Protein AF-A0A6I7PX29-F1 (afdb_monomer_lite)

pLDDT: mean 81.3, std 17.49, range [32.75, 97.38]

Radius of gyration: 30.61 Å; chains: 1; bounding box: 52×27×116 Å

Secondary structure (DSSP, 8-state):
----PPPP-------HHHHHHHHHHHHHHHHHHHHHHHHHHHHHHHHHHHHHHHHHHHHHHHHHHHH-HHHHTT-EEETTS----TTHHHHHHHHHHHSPPPSSS-SEEEE-SS-SSS-TTEEEEEEEEE-TTT-----S---S---TT-S-EEEEEEEEEPPPP-

Sequence (166 aa):
MHAVQTPPRNLQAGFTLVEVLVTIIVLAIGVLGLAGLQLASMRSNHSAFLRTQATLAANDLIDRMRINPADYAGKTLNTKAKSGVAGFDHWAASVAAMLPAPNAGELGKVDCSGNNGCPVGHCEVIISWDDSRGEIYQERGAPMAVTARDAVALQFQVCTRLPTRL

Foldseek 3Di:
DDDDDDDDDDPPPPPVVVVVVVVVVVVVVVVVVVVVVVVLVVLVVVVVVQVVVQVVLQVVVLVVCQVPVVLQALDKDFLVDDSPRPCPVVSSVVLPVRAAAAPDDGQKMKGNNQPDPDHGQKIKIKGWGDSVVNDPDPPDDDDDPPPVPPSDTPMDIDIGHHDDDD

Structure (mmCIF, N/CA/C/O backbone):
data_AF-A0A6I7PX29-F1
#
_entry.id   AF-A0A6I7PX29-F1
#
loop_
_atom_site.group_PDB
_atom_site.id
_atom_site.type_symbol
_atom_site.label_atom_id
_atom_site.label_alt_id
_atom_site.label_comp_id
_atom_site.label_asym_id
_atom_site.label_entity_id
_atom_site.label_seq_id
_atom_site.pdbx_PDB_ins_code
_atom_site.Cartn_x
_atom_site.Cartn_y
_atom_site.Cartn_z
_atom_site.occupancy
_atom_site.B_iso_or_equiv
_atom_site.auth_seq_id
_atom_site.auth_comp_id
_atom_site.auth_asym_id
_atom_site.auth_atom_id
_atom_site.pdbx_PDB_model_num
ATOM 1 N N . MET A 1 1 ? -16.302 10.151 93.806 1.00 48.72 1 MET A N 1
ATOM 2 C CA . MET A 1 1 ? -17.203 10.625 92.734 1.00 48.72 1 MET A CA 1
ATOM 3 C C . MET A 1 1 ? -16.513 10.316 91.409 1.00 48.72 1 MET A C 1
ATOM 5 O O . MET A 1 1 ? -15.578 11.020 91.061 1.00 48.72 1 MET A O 1
ATOM 9 N N . HIS A 1 2 ? -16.852 9.198 90.758 1.00 53.78 2 HIS A N 1
ATOM 10 C CA . HIS A 1 2 ? -16.214 8.754 89.509 1.00 53.78 2 HIS A CA 1
ATOM 11 C C . HIS A 1 2 ? -17.108 9.135 88.326 1.00 53.78 2 HIS A C 1
ATOM 13 O O . HIS A 1 2 ? -18.243 8.672 88.243 1.00 53.78 2 HIS A O 1
ATOM 19 N N . ALA A 1 3 ? -16.610 9.992 87.436 1.00 63.69 3 ALA A N 1
ATOM 20 C CA . ALA A 1 3 ? -17.287 10.315 86.188 1.00 63.69 3 ALA A CA 1
ATOM 21 C C . ALA A 1 3 ? -17.137 9.138 85.211 1.00 63.69 3 ALA A C 1
ATOM 23 O O . ALA A 1 3 ? -16.027 8.703 84.913 1.00 63.69 3 ALA A O 1
ATOM 24 N N . VAL A 1 4 ? -18.263 8.614 84.730 1.00 69.44 4 VAL A N 1
ATOM 25 C CA . VAL A 1 4 ? -18.315 7.609 83.664 1.00 69.44 4 VAL A CA 1
ATOM 26 C C . VAL A 1 4 ? -18.168 8.343 82.327 1.00 69.44 4 VAL A C 1
ATOM 28 O O . VAL A 1 4 ? -19.099 9.016 81.892 1.00 69.44 4 VAL A O 1
ATOM 31 N N . GLN A 1 5 ? -17.006 8.246 81.674 1.00 76.12 5 GLN A N 1
ATOM 32 C CA . GLN A 1 5 ? -16.853 8.665 80.275 1.00 76.12 5 GLN A CA 1
ATOM 33 C C . GLN A 1 5 ? -17.428 7.576 79.356 1.00 76.12 5 GLN A C 1
ATOM 35 O O . GLN A 1 5 ? -16.963 6.438 79.364 1.00 76.12 5 GLN A O 1
ATOM 40 N N . THR A 1 6 ? -18.437 7.920 78.555 1.00 69.06 6 THR A N 1
ATOM 41 C CA . THR A 1 6 ? -18.978 7.046 77.504 1.00 69.06 6 THR A CA 1
ATOM 42 C C . THR A 1 6 ? -18.195 7.250 76.198 1.00 69.06 6 THR A C 1
ATOM 44 O O . THR A 1 6 ? -17.932 8.395 75.825 1.00 69.06 6 THR A O 1
ATOM 47 N N . PRO A 1 7 ? -17.785 6.177 75.495 1.00 71.12 7 PRO A N 1
ATOM 48 C CA . PRO A 1 7 ? -17.028 6.300 74.252 1.00 71.12 7 PRO A CA 1
ATOM 49 C C . PRO A 1 7 ? -17.914 6.854 73.119 1.00 71.12 7 PRO A C 1
ATOM 51 O O . PRO A 1 7 ? -19.108 6.538 73.069 1.00 71.12 7 PRO A O 1
ATOM 54 N N . PRO A 1 8 ? -17.362 7.650 72.183 1.00 69.38 8 PRO A N 1
ATOM 55 C CA . PRO A 1 8 ? -18.115 8.123 71.027 1.00 69.38 8 PRO A CA 1
ATOM 56 C C . PRO A 1 8 ? -18.575 6.930 70.177 1.00 69.38 8 PRO A C 1
ATOM 58 O O . PRO A 1 8 ? -17.780 6.073 69.788 1.00 69.38 8 PRO A O 1
ATOM 61 N N . ARG A 1 9 ? -19.882 6.856 69.897 1.00 65.12 9 ARG A N 1
ATOM 62 C CA . ARG A 1 9 ? -20.457 5.844 69.000 1.00 65.12 9 ARG A CA 1
ATOM 63 C C . ARG A 1 9 ? -20.007 6.163 67.576 1.00 65.12 9 ARG A C 1
ATOM 65 O O . ARG A 1 9 ? -20.429 7.169 67.014 1.00 65.12 9 ARG A O 1
ATOM 72 N N . ASN A 1 10 ? -19.175 5.299 66.997 1.00 65.62 10 ASN A N 1
ATOM 73 C CA . ASN A 1 10 ? -18.908 5.310 65.562 1.00 65.62 10 ASN A CA 1
ATOM 74 C C . ASN A 1 10 ? -20.237 5.112 64.819 1.00 65.62 10 ASN A C 1
ATOM 76 O O . ASN A 1 10 ? -20.833 4.035 64.870 1.00 65.62 10 ASN A O 1
ATOM 80 N N . LEU A 1 11 ? -20.712 6.166 64.158 1.00 60.47 11 LEU A N 1
ATOM 81 C CA . LEU A 1 11 ? -21.844 6.110 63.243 1.00 60.47 11 LEU A CA 1
ATOM 82 C C . LEU A 1 11 ? -21.371 5.384 61.982 1.00 60.47 11 LEU A C 1
ATOM 84 O O . LEU A 1 11 ? -20.827 5.994 61.067 1.00 60.47 11 LEU A O 1
ATOM 88 N N . GLN A 1 12 ? -21.537 4.063 61.951 1.00 64.38 12 GLN A N 1
ATOM 89 C CA . GLN A 1 12 ? -21.426 3.301 60.712 1.00 64.38 12 GLN A CA 1
ATOM 90 C C . GLN A 1 12 ? -22.576 3.737 59.800 1.00 64.38 12 GLN A C 1
ATOM 92 O O . GLN A 1 12 ? -23.698 3.244 59.909 1.00 64.38 12 GLN A O 1
ATOM 97 N N . ALA A 1 13 ? -22.309 4.711 58.930 1.00 62.12 13 ALA A N 1
ATOM 98 C CA . ALA A 1 13 ? -23.199 5.069 57.840 1.00 62.12 13 ALA A CA 1
ATOM 99 C C . ALA A 1 13 ? -23.153 3.930 56.813 1.00 62.12 13 ALA A C 1
ATOM 101 O O . ALA A 1 13 ? -22.296 3.882 55.934 1.00 62.12 13 ALA A O 1
ATOM 102 N N . GLY A 1 14 ? -24.038 2.951 56.994 1.00 65.38 14 GLY A N 1
ATOM 103 C CA . GLY A 1 14 ? -24.225 1.848 56.064 1.00 65.38 14 GLY A CA 1
ATOM 104 C C . GLY A 1 14 ? -24.737 2.361 54.723 1.00 65.38 14 GLY A C 1
ATOM 105 O O . GLY A 1 14 ? -25.938 2.532 54.547 1.00 65.38 14 GLY A O 1
ATOM 106 N N . PHE A 1 15 ? -23.821 2.585 53.783 1.00 64.31 15 PHE A N 1
ATOM 107 C CA . PHE A 1 15 ? -24.123 2.784 52.362 1.00 64.31 15 PHE A CA 1
ATOM 108 C C . PHE A 1 15 ? -23.213 1.948 51.443 1.00 64.31 15 PHE A C 1
ATOM 110 O O . PHE A 1 15 ? -23.110 2.209 50.248 1.00 64.31 15 PHE A O 1
ATOM 117 N N . THR A 1 16 ? -22.593 0.890 51.980 1.00 75.38 16 THR A N 1
ATOM 118 C CA . THR A 1 16 ? -21.578 0.082 51.282 1.00 75.38 16 THR A CA 1
ATOM 119 C C . THR A 1 16 ? -22.120 -0.660 50.057 1.00 75.38 16 THR A C 1
ATOM 121 O O . THR A 1 16 ? -21.418 -0.793 49.061 1.00 75.38 16 THR A O 1
ATOM 124 N N . LEU A 1 17 ? -23.375 -1.125 50.075 1.00 83.94 17 LEU A N 1
ATOM 125 C CA . LEU A 1 17 ? -23.940 -1.882 48.950 1.00 83.94 17 LEU A CA 1
ATOM 126 C C . LEU A 1 17 ? -24.266 -0.983 47.750 1.00 83.94 17 LEU A C 1
ATOM 128 O O . LEU A 1 17 ? -23.996 -1.354 46.610 1.00 83.94 17 LEU A O 1
ATOM 132 N N . VAL A 1 18 ? -24.804 0.216 47.999 1.00 87.81 18 VAL A N 1
ATOM 133 C CA . VAL A 1 18 ? -25.085 1.191 46.933 1.00 87.81 18 VAL A CA 1
ATOM 134 C C . VAL A 1 18 ? -23.783 1.775 46.386 1.00 87.81 18 VAL A C 1
ATOM 136 O O . VAL A 1 18 ? -23.655 1.946 45.179 1.00 87.81 18 VAL A O 1
ATOM 139 N N . GLU A 1 19 ? -22.788 2.009 47.240 1.00 88.75 19 GLU A N 1
ATOM 140 C CA . GLU A 1 19 ? -21.455 2.453 46.825 1.00 88.75 19 GLU A CA 1
ATOM 141 C C . GLU A 1 19 ? -20.768 1.427 45.906 1.00 88.75 19 GLU A C 1
ATOM 143 O O . GLU A 1 19 ? -20.271 1.777 44.834 1.00 88.75 19 GLU A O 1
ATOM 148 N N . VAL A 1 20 ? -20.832 0.135 46.242 1.00 91.88 20 VAL A N 1
ATOM 149 C CA . VAL A 1 20 ? -20.299 -0.932 45.380 1.00 91.88 20 VAL A CA 1
ATOM 150 C C . VAL A 1 20 ? -21.096 -1.059 44.074 1.00 91.88 20 VAL A C 1
ATOM 152 O O . VAL A 1 20 ? -20.511 -1.229 43.008 1.00 91.88 20 VAL A O 1
ATOM 155 N N . LEU A 1 21 ? -22.422 -0.903 44.105 1.00 93.31 21 LEU A N 1
ATOM 156 C CA . LEU A 1 21 ? -23.235 -0.922 42.884 1.00 93.31 21 LEU A CA 1
ATOM 157 C C . LEU A 1 21 ? -22.848 0.219 41.930 1.00 93.31 21 LEU A C 1
ATOM 159 O O . LEU A 1 21 ? -22.666 -0.002 40.733 1.00 93.31 21 LEU A O 1
ATOM 163 N N . VAL A 1 22 ? -22.678 1.432 42.464 1.00 93.88 22 VAL A N 1
ATOM 164 C CA . VAL A 1 22 ? -22.278 2.605 41.677 1.00 93.88 22 VAL A CA 1
ATOM 165 C C . VAL A 1 22 ? -20.861 2.438 41.126 1.00 93.88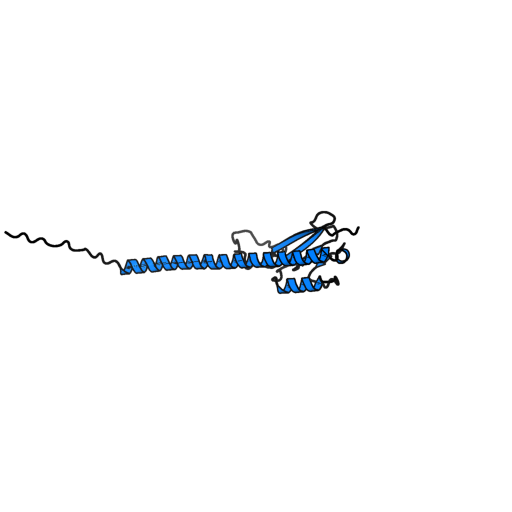 22 VAL A C 1
ATOM 167 O O . VAL A 1 22 ? -20.637 2.737 39.954 1.00 93.88 22 VAL A O 1
ATOM 170 N N . THR A 1 23 ? -19.915 1.903 41.906 1.00 95.44 23 THR A N 1
ATOM 171 C CA . THR A 1 23 ? -18.545 1.657 41.411 1.00 95.44 23 THR A CA 1
ATOM 172 C C . THR A 1 23 ? -18.513 0.646 40.269 1.00 95.44 23 THR A C 1
ATOM 174 O O . THR A 1 23 ? -17.832 0.892 39.276 1.00 95.44 23 THR A O 1
ATOM 177 N N . ILE A 1 24 ? -19.287 -0.442 40.342 1.00 95.56 24 ILE A N 1
ATOM 178 C CA . ILE A 1 24 ? -19.378 -1.428 39.255 1.00 95.56 24 ILE A CA 1
ATOM 179 C C . ILE A 1 24 ? -19.979 -0.799 37.991 1.00 95.56 24 ILE A C 1
ATOM 181 O O . ILE A 1 24 ? -19.482 -1.060 36.898 1.00 95.56 24 ILE A O 1
ATOM 185 N N . ILE A 1 25 ? -21.000 0.057 38.112 1.00 97.06 25 ILE A N 1
ATOM 186 C CA . ILE A 1 25 ? -21.603 0.752 36.959 1.00 97.06 25 ILE A CA 1
ATOM 187 C C . ILE A 1 25 ? -20.591 1.690 36.293 1.00 97.06 25 ILE A C 1
ATOM 189 O O . ILE A 1 25 ? -20.408 1.639 35.076 1.00 97.06 25 ILE A O 1
ATOM 193 N N . VAL A 1 26 ? -19.909 2.529 37.078 1.00 96.62 26 VAL A N 1
ATOM 194 C CA . VAL A 1 26 ? -18.893 3.458 36.556 1.00 96.62 26 VAL A CA 1
ATOM 195 C C . VAL A 1 26 ? -17.741 2.686 35.908 1.00 96.62 26 VAL A C 1
ATOM 197 O O . VAL A 1 26 ? -17.311 3.032 34.806 1.00 96.62 26 VAL A O 1
ATOM 200 N N . LEU A 1 27 ? -17.286 1.601 36.541 1.00 96.69 27 LEU A N 1
ATOM 201 C CA . LEU A 1 27 ? -16.255 0.720 35.997 1.00 96.69 27 LEU A CA 1
ATOM 202 C C . LEU A 1 27 ? -16.698 0.070 34.681 1.00 96.69 27 LEU A C 1
ATOM 204 O O . LEU A 1 27 ? -15.927 0.052 33.723 1.00 96.69 27 LEU A O 1
ATOM 208 N N . ALA A 1 28 ? -17.936 -0.423 34.606 1.00 96.88 28 ALA A N 1
ATOM 209 C CA . ALA A 1 28 ? -18.479 -1.037 33.399 1.00 96.88 28 ALA A CA 1
ATOM 210 C C . ALA A 1 28 ? -18.495 -0.051 32.221 1.00 96.88 28 ALA A C 1
ATOM 212 O O . ALA A 1 28 ? -18.049 -0.397 31.127 1.00 96.88 28 ALA A O 1
ATOM 213 N N . ILE A 1 29 ? -18.925 1.196 32.447 1.00 97.38 29 ILE A N 1
ATOM 214 C CA . ILE A 1 29 ? -18.895 2.255 31.424 1.00 97.38 29 ILE A CA 1
ATOM 215 C C . ILE A 1 29 ? -17.449 2.555 30.998 1.00 97.38 29 ILE A C 1
ATOM 217 O O . ILE A 1 29 ? -17.171 2.664 29.803 1.00 97.38 29 ILE A O 1
ATOM 221 N N . GLY A 1 30 ? -16.516 2.632 31.953 1.00 97.00 30 GLY A N 1
ATOM 222 C CA . GLY A 1 30 ? -15.095 2.857 31.673 1.00 97.00 30 GLY A CA 1
ATOM 223 C C . GLY A 1 30 ? -14.472 1.769 30.790 1.00 97.00 30 GLY A C 1
ATOM 224 O O . GLY A 1 30 ? -13.790 2.079 29.811 1.00 97.00 30 GLY A O 1
ATOM 225 N N . VAL A 1 31 ? -14.748 0.494 31.078 1.00 97.19 31 VAL A N 1
ATOM 226 C CA . VAL A 1 31 ? -14.235 -0.644 30.293 1.00 97.19 31 VAL A CA 1
ATOM 227 C C . VAL A 1 31 ? -14.855 -0.692 28.894 1.00 97.19 31 VAL A C 1
ATOM 229 O O . VAL A 1 31 ? -14.141 -0.964 27.928 1.00 97.19 31 VAL A O 1
ATOM 232 N N . LEU A 1 32 ? -16.145 -0.371 28.748 1.00 94.88 32 LEU A N 1
ATOM 233 C CA . LEU A 1 32 ? -16.789 -0.259 27.432 1.00 94.88 32 LEU A CA 1
ATOM 234 C C . LEU A 1 32 ? -16.147 0.846 26.578 1.00 94.88 32 LEU A C 1
ATOM 236 O O . LEU A 1 32 ? -15.904 0.641 25.387 1.00 94.88 32 LEU A O 1
ATOM 240 N N . GLY A 1 33 ? -15.810 1.985 27.191 1.00 95.25 33 GLY A N 1
ATOM 241 C CA . GLY A 1 33 ? -15.064 3.056 26.529 1.00 95.25 33 GLY A CA 1
ATOM 242 C C . GLY A 1 33 ? -13.680 2.602 26.053 1.00 95.25 33 GLY A C 1
ATOM 243 O O . GLY A 1 33 ? -13.314 2.827 24.897 1.00 95.25 33 GLY A O 1
ATOM 244 N N . LEU A 1 34 ? -12.931 1.899 26.908 1.00 95.75 34 LEU A N 1
ATOM 245 C CA . LEU A 1 34 ? -11.611 1.359 26.565 1.00 95.75 34 LEU A CA 1
ATOM 246 C C . LEU A 1 34 ? -11.680 0.321 25.434 1.00 95.75 34 LEU A C 1
ATOM 248 O O . LEU A 1 34 ? -10.856 0.357 24.521 1.00 95.75 34 LEU A O 1
ATOM 252 N N . ALA A 1 35 ? -12.679 -0.564 25.454 1.00 93.50 35 ALA A N 1
ATOM 253 C CA . ALA A 1 35 ? -12.889 -1.553 24.399 1.00 93.50 35 ALA A CA 1
ATOM 254 C C . ALA A 1 35 ? -13.127 -0.887 23.032 1.00 93.50 35 ALA A C 1
ATOM 256 O O . ALA A 1 35 ? -12.557 -1.313 22.025 1.00 93.50 35 ALA A O 1
ATOM 257 N N . GLY A 1 36 ? -13.902 0.203 22.995 1.00 91.50 36 GLY A N 1
ATOM 258 C CA . GLY A 1 36 ? -14.102 1.003 21.784 1.00 91.50 36 GLY A CA 1
ATOM 259 C C . GLY A 1 36 ? -12.799 1.603 21.246 1.00 91.50 36 GLY A C 1
ATOM 260 O O . GLY A 1 36 ? -12.513 1.496 20.051 1.00 91.50 36 GLY A O 1
ATOM 261 N N . LEU A 1 37 ? -11.967 2.166 22.128 1.00 91.69 37 LEU A N 1
ATOM 262 C CA . LEU A 1 37 ? -10.652 2.702 21.756 1.00 91.69 37 LEU A CA 1
ATOM 263 C C . LEU A 1 37 ? -9.708 1.611 21.241 1.00 91.69 37 LEU A C 1
ATOM 265 O O . LEU A 1 37 ? -8.983 1.829 20.268 1.00 91.69 37 LEU A O 1
ATOM 269 N N . GLN A 1 38 ? -9.728 0.426 21.850 1.00 93.44 38 GLN A N 1
ATOM 270 C CA . GLN A 1 38 ? -8.897 -0.694 21.420 1.00 93.44 38 GLN A CA 1
ATOM 271 C C . GLN A 1 38 ? -9.277 -1.181 20.017 1.00 93.44 38 GLN A C 1
ATOM 273 O O . GLN A 1 38 ? -8.395 -1.387 19.181 1.00 93.44 38 GLN A O 1
ATOM 278 N N . LEU A 1 39 ? -10.575 -1.284 19.717 1.00 88.88 39 LEU A N 1
ATOM 279 C CA . LEU A 1 39 ? -11.060 -1.619 18.375 1.00 88.88 39 LEU A CA 1
ATOM 280 C C . LEU A 1 39 ? -10.671 -0.556 17.340 1.00 88.88 39 LEU A C 1
ATOM 282 O O . LEU A 1 39 ? -10.205 -0.902 16.254 1.00 88.88 39 LEU A O 1
ATOM 286 N N . ALA A 1 40 ? -10.815 0.730 17.670 1.00 86.69 40 ALA A N 1
ATOM 287 C CA . ALA A 1 40 ? -10.394 1.823 16.792 1.00 86.69 40 ALA A CA 1
ATOM 288 C C . ALA A 1 40 ? -8.881 1.777 16.511 1.00 86.69 40 ALA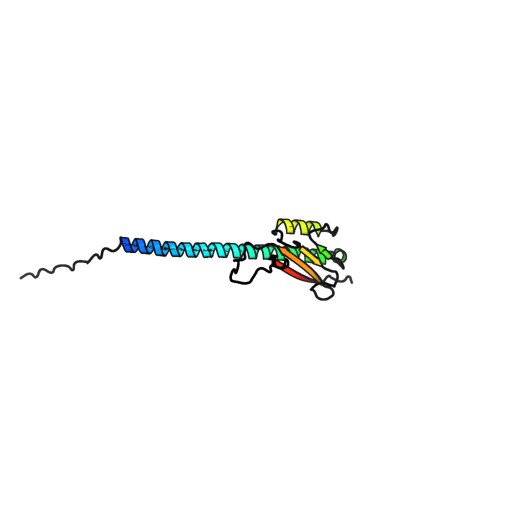 A C 1
ATOM 290 O O . ALA A 1 40 ? -8.450 1.922 15.366 1.00 86.69 40 ALA A O 1
ATOM 291 N N . SER A 1 41 ? -8.080 1.490 17.540 1.00 89.12 41 SER A N 1
ATOM 292 C CA . SER A 1 41 ? -6.623 1.364 17.433 1.00 89.12 41 SER A CA 1
ATOM 293 C C . SER A 1 41 ? -6.219 0.190 16.537 1.00 89.12 41 SER A C 1
ATOM 295 O O . SER A 1 41 ? -5.352 0.335 15.679 1.00 89.12 41 SER A O 1
ATOM 297 N N . MET A 1 42 ? -6.881 -0.964 16.677 1.00 90.06 42 MET A N 1
ATOM 298 C CA . MET A 1 42 ? -6.657 -2.124 15.806 1.00 90.06 42 MET A CA 1
ATOM 299 C C . MET A 1 42 ? -6.969 -1.825 14.336 1.00 90.06 42 MET A C 1
ATOM 301 O O . MET A 1 42 ? -6.188 -2.203 13.464 1.00 90.06 42 MET A O 1
ATOM 305 N N . ARG A 1 43 ? -8.070 -1.117 14.050 1.00 85.88 43 ARG A N 1
ATOM 306 C CA . ARG A 1 43 ? -8.432 -0.716 12.678 1.00 85.88 43 ARG A CA 1
ATOM 307 C C . ARG A 1 43 ? -7.394 0.224 12.068 1.00 85.88 43 ARG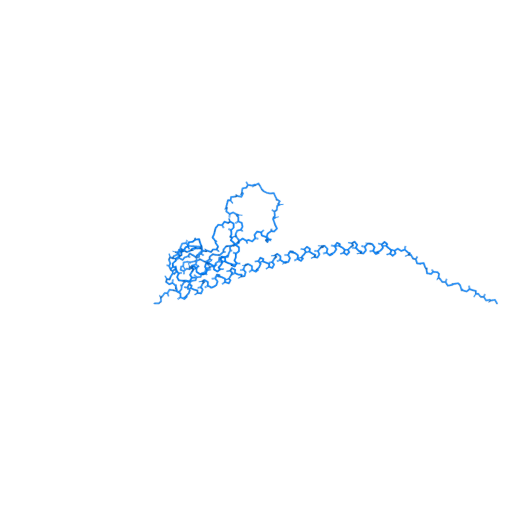 A C 1
ATOM 309 O O . ARG A 1 43 ? -6.940 -0.021 10.954 1.00 85.88 43 ARG A O 1
ATOM 316 N N . SER A 1 44 ? -6.968 1.238 12.822 1.00 85.31 44 SER A N 1
ATOM 317 C CA . SER A 1 44 ? -5.918 2.172 12.393 1.00 85.31 44 SER A CA 1
ATOM 318 C C . SER A 1 44 ? -4.597 1.452 12.091 1.00 85.31 44 SER A C 1
ATOM 320 O O . SER A 1 44 ? -3.996 1.653 11.036 1.00 85.31 44 SER A O 1
ATOM 322 N N . ASN A 1 45 ? -4.191 0.522 12.963 1.00 90.12 45 ASN A N 1
ATOM 323 C CA . ASN A 1 45 ? -2.994 -0.292 12.749 1.00 90.12 45 ASN A CA 1
ATOM 324 C C . ASN A 1 45 ? -3.089 -1.155 11.483 1.00 90.12 45 ASN A C 1
ATOM 326 O O . ASN A 1 45 ? -2.103 -1.292 10.762 1.00 90.12 45 ASN A O 1
ATOM 330 N N . HIS A 1 46 ? -4.260 -1.724 11.189 1.00 89.75 46 HIS A N 1
ATOM 331 C CA . HIS A 1 46 ? -4.459 -2.515 9.977 1.00 89.75 46 HIS A CA 1
ATOM 332 C C . HIS A 1 46 ? -4.339 -1.666 8.702 1.00 89.75 46 HIS A C 1
ATOM 334 O O . HIS A 1 46 ? -3.623 -2.052 7.779 1.00 89.75 46 HIS A O 1
ATOM 340 N N . SER A 1 47 ? -4.957 -0.482 8.676 1.00 86.88 47 SER A N 1
ATOM 341 C CA . SER A 1 47 ? -4.827 0.471 7.563 1.00 86.88 47 SER A CA 1
ATOM 342 C C . SER A 1 47 ? -3.364 0.877 7.325 1.00 86.88 47 SER A C 1
ATOM 344 O O . SER A 1 47 ? -2.845 0.796 6.205 1.00 86.88 47 SER A O 1
ATOM 346 N N . ALA A 1 48 ? -2.641 1.219 8.398 1.00 89.12 48 ALA A N 1
ATOM 347 C CA . ALA A 1 48 ? -1.219 1.552 8.332 1.00 89.12 48 ALA A CA 1
ATOM 348 C C . ALA A 1 48 ? -0.363 0.380 7.815 1.00 89.12 48 ALA A C 1
ATOM 350 O O . ALA A 1 48 ? 0.576 0.583 7.036 1.00 89.12 48 ALA A O 1
ATOM 351 N N . PHE A 1 49 ? -0.706 -0.851 8.200 1.00 92.38 49 PHE A N 1
ATOM 352 C CA . PHE A 1 49 ? -0.053 -2.060 7.709 1.00 92.38 49 PHE A CA 1
ATOM 353 C C . PHE A 1 49 ? -0.248 -2.242 6.196 1.00 92.38 49 PHE A C 1
ATOM 355 O O . PHE A 1 49 ? 0.733 -2.456 5.485 1.00 92.38 49 PHE A O 1
ATOM 362 N N . LEU A 1 50 ? -1.469 -2.077 5.674 1.00 91.44 50 LEU A N 1
ATOM 363 C CA . LEU A 1 50 ? -1.737 -2.157 4.229 1.00 91.44 50 LEU A CA 1
ATOM 364 C C . LEU A 1 50 ? -0.962 -1.091 3.441 1.00 91.44 50 LEU A C 1
ATOM 366 O O . LEU A 1 50 ? -0.306 -1.413 2.450 1.00 91.44 50 LEU A O 1
ATOM 370 N N . ARG A 1 51 ? -0.938 0.156 3.926 1.00 90.12 51 ARG A N 1
ATOM 371 C CA . ARG A 1 51 ? -0.139 1.238 3.322 1.00 90.12 51 ARG A CA 1
ATOM 372 C C . ARG A 1 51 ? 1.359 0.919 3.315 1.00 90.12 51 ARG A C 1
ATOM 374 O O . ARG A 1 51 ? 2.059 1.238 2.351 1.00 90.12 51 ARG A O 1
ATOM 381 N N . THR A 1 52 ? 1.857 0.279 4.371 1.00 93.31 52 THR A N 1
ATOM 382 C CA . THR A 1 52 ? 3.255 -0.168 4.449 1.00 93.31 52 THR A CA 1
ATOM 383 C C . THR A 1 52 ? 3.539 -1.248 3.408 1.00 93.31 52 THR A C 1
ATOM 385 O O . THR A 1 52 ? 4.506 -1.121 2.658 1.00 93.31 52 THR A O 1
ATOM 388 N N . GLN A 1 53 ? 2.676 -2.263 3.288 1.00 95.06 53 GLN A N 1
ATOM 389 C CA . GLN A 1 53 ? 2.813 -3.304 2.262 1.00 95.06 53 GLN A CA 1
ATOM 390 C C . GLN A 1 53 ? 2.799 -2.721 0.842 1.00 95.06 53 GLN A C 1
ATOM 392 O O . GLN A 1 53 ? 3.651 -3.076 0.030 1.00 95.06 53 GLN A O 1
ATOM 397 N N . ALA A 1 54 ? 1.895 -1.779 0.556 1.00 93.19 54 ALA A N 1
ATOM 398 C CA . ALA A 1 54 ? 1.851 -1.086 -0.731 1.00 93.19 54 ALA A CA 1
ATOM 399 C C . ALA A 1 54 ? 3.148 -0.309 -1.010 1.00 93.19 54 ALA A C 1
ATOM 401 O O . ALA A 1 54 ? 3.706 -0.400 -2.099 1.00 93.19 54 ALA A O 1
ATOM 402 N N . THR A 1 55 ? 3.686 0.396 -0.012 1.00 92.75 55 THR A N 1
ATOM 403 C CA . THR A 1 55 ? 4.954 1.134 -0.151 1.00 92.75 55 THR A CA 1
ATOM 404 C C . THR A 1 55 ? 6.125 0.193 -0.447 1.00 92.75 55 THR A C 1
ATOM 406 O O . THR A 1 55 ? 6.932 0.463 -1.336 1.00 92.75 55 THR A O 1
ATOM 409 N N . LEU A 1 56 ? 6.213 -0.936 0.263 1.00 94.69 56 LEU A N 1
ATOM 410 C CA . LEU A 1 56 ? 7.243 -1.951 0.025 1.00 94.69 56 LEU A CA 1
ATOM 411 C C . LEU A 1 56 ? 7.124 -2.558 -1.378 1.00 94.69 56 LEU A C 1
ATOM 413 O O . LEU A 1 56 ? 8.129 -2.680 -2.075 1.00 94.69 56 LEU A O 1
ATOM 417 N N . ALA A 1 57 ? 5.904 -2.870 -1.819 1.00 95.25 57 ALA A N 1
ATOM 418 C CA . ALA A 1 57 ? 5.653 -3.369 -3.166 1.00 95.25 57 ALA A CA 1
ATOM 419 C C . ALA A 1 57 ? 6.028 -2.351 -4.253 1.00 95.25 57 ALA A C 1
ATOM 421 O O . ALA A 1 57 ? 6.574 -2.738 -5.286 1.00 95.25 57 ALA A O 1
ATOM 422 N N . ALA A 1 58 ? 5.766 -1.060 -4.035 1.00 93.75 58 ALA A N 1
ATOM 423 C CA . ALA A 1 58 ? 6.171 -0.014 -4.967 1.00 93.75 58 ALA A CA 1
ATOM 424 C C . ALA A 1 58 ? 7.697 0.097 -5.061 1.00 93.75 58 ALA A C 1
ATOM 426 O O . ALA A 1 58 ? 8.229 0.206 -6.163 1.00 93.75 58 ALA A O 1
ATOM 427 N N . ASN A 1 59 ? 8.403 0.023 -3.930 1.00 94.00 59 ASN A N 1
ATOM 428 C CA . ASN A 1 59 ? 9.865 0.059 -3.909 1.00 94.00 59 ASN A CA 1
ATOM 429 C C . ASN A 1 59 ? 10.482 -1.149 -4.632 1.00 94.00 59 ASN A C 1
ATOM 431 O O . ASN A 1 59 ? 11.354 -0.949 -5.472 1.00 94.00 59 ASN A O 1
ATOM 435 N N . ASP A 1 60 ? 9.976 -2.370 -4.405 1.00 94.88 60 ASP A N 1
ATOM 436 C CA . ASP A 1 60 ? 10.428 -3.567 -5.141 1.00 94.88 60 ASP A CA 1
ATOM 437 C C . ASP A 1 60 ? 10.262 -3.392 -6.660 1.00 94.88 60 ASP A C 1
ATOM 439 O O . ASP A 1 60 ? 11.168 -3.700 -7.437 1.00 94.88 60 ASP A O 1
ATOM 443 N N . LEU A 1 61 ? 9.136 -2.824 -7.103 1.00 94.75 61 LEU A N 1
ATOM 444 C CA . LEU A 1 61 ? 8.923 -2.540 -8.519 1.00 94.75 61 LEU A CA 1
ATOM 445 C C . LEU A 1 61 ? 9.880 -1.470 -9.051 1.00 94.75 61 LEU A C 1
ATOM 447 O O . LEU A 1 61 ? 10.425 -1.622 -10.144 1.00 94.75 61 LEU A O 1
ATOM 451 N N . ILE A 1 62 ? 10.103 -0.396 -8.293 1.00 93.56 62 ILE A N 1
ATOM 452 C CA . ILE A 1 62 ? 11.050 0.660 -8.664 1.00 93.56 62 ILE A CA 1
ATOM 453 C C . ILE A 1 62 ? 12.456 0.091 -8.835 1.00 93.56 62 ILE A C 1
ATOM 455 O O . ILE A 1 62 ? 13.130 0.422 -9.814 1.00 93.56 62 ILE A O 1
ATOM 459 N N . ASP A 1 63 ? 12.887 -0.784 -7.935 1.00 93.56 63 ASP A N 1
ATOM 460 C CA . ASP A 1 63 ? 14.199 -1.415 -8.014 1.00 93.56 63 ASP A CA 1
ATOM 461 C C . ASP A 1 63 ? 14.312 -2.303 -9.259 1.00 93.56 63 ASP A C 1
ATOM 463 O O . ASP A 1 63 ? 15.296 -2.214 -9.997 1.00 93.56 63 ASP A O 1
ATOM 467 N N . ARG A 1 64 ? 13.264 -3.063 -9.600 1.00 92.69 64 ARG A N 1
ATOM 468 C CA . ARG A 1 64 ? 13.207 -3.830 -10.860 1.00 92.69 64 ARG A CA 1
ATOM 469 C C . ARG A 1 64 ? 13.302 -2.936 -12.095 1.00 92.69 64 ARG A C 1
ATOM 471 O O . ARG A 1 64 ? 14.022 -3.277 -13.034 1.00 92.69 64 ARG A O 1
ATOM 478 N N . MET A 1 65 ? 12.618 -1.790 -12.092 1.00 92.19 65 MET A N 1
ATOM 479 C CA . MET A 1 65 ? 12.698 -0.810 -13.181 1.00 92.19 65 MET A CA 1
ATOM 480 C C . MET A 1 65 ? 14.097 -0.208 -13.315 1.00 92.19 65 MET A C 1
ATOM 482 O O . MET A 1 65 ? 14.540 0.072 -14.424 1.00 92.19 65 MET A O 1
ATOM 486 N N . ARG A 1 66 ? 14.817 -0.021 -12.205 1.00 90.81 66 ARG A N 1
ATOM 487 C CA . ARG A 1 66 ? 16.198 0.485 -12.219 1.00 90.81 66 ARG A CA 1
ATOM 488 C C . ARG A 1 66 ? 17.195 -0.542 -12.738 1.00 90.81 66 ARG A C 1
ATOM 490 O O . ARG A 1 66 ? 18.143 -0.154 -13.412 1.00 90.81 66 ARG A O 1
ATOM 497 N N . ILE A 1 67 ? 16.980 -1.824 -12.444 1.00 92.44 67 ILE A N 1
ATOM 498 C CA . ILE A 1 67 ? 17.830 -2.917 -12.933 1.00 92.44 67 ILE A CA 1
ATOM 499 C C . ILE A 1 67 ? 17.625 -3.122 -14.440 1.00 92.44 67 ILE A C 1
ATOM 501 O O . ILE A 1 67 ? 18.602 -3.250 -15.174 1.00 92.44 67 ILE A O 1
ATOM 505 N N . ASN A 1 68 ? 16.374 -3.102 -14.914 1.00 91.38 68 ASN A N 1
ATOM 506 C CA . ASN A 1 68 ? 16.028 -3.345 -16.319 1.00 91.38 68 ASN A CA 1
ATOM 507 C C . ASN A 1 68 ? 15.223 -2.182 -16.931 1.00 91.38 68 ASN A C 1
ATOM 509 O O . ASN A 1 68 ? 14.076 -2.369 -17.335 1.00 91.38 68 ASN A O 1
ATOM 513 N N . PRO A 1 69 ? 15.797 -0.973 -17.060 1.00 91.50 69 PRO A N 1
ATOM 514 C CA . PRO A 1 69 ? 15.054 0.215 -17.495 1.00 91.50 69 PRO A CA 1
ATOM 515 C C . PRO A 1 69 ? 14.475 0.088 -18.909 1.00 91.50 69 PRO A C 1
ATOM 517 O O . PRO A 1 69 ? 13.416 0.642 -19.204 1.00 91.50 69 PRO A O 1
ATOM 520 N N . ALA A 1 70 ? 15.138 -0.681 -19.778 1.00 91.38 70 ALA A N 1
ATOM 521 C CA . ALA A 1 70 ? 14.687 -0.931 -21.146 1.00 91.38 70 ALA A CA 1
ATOM 522 C C . ALA A 1 70 ? 13.361 -1.710 -21.212 1.00 91.38 70 ALA A C 1
ATOM 524 O O . ALA A 1 70 ? 12.608 -1.547 -22.169 1.00 91.38 70 ALA A O 1
ATOM 525 N N . ASP A 1 71 ? 13.048 -2.511 -20.191 1.00 91.94 71 ASP A N 1
ATOM 526 C CA . ASP A 1 71 ? 11.821 -3.304 -20.172 1.00 91.94 71 ASP A CA 1
ATOM 527 C C . ASP A 1 71 ? 10.577 -2.460 -19.884 1.00 91.94 71 ASP A C 1
ATOM 529 O O . ASP A 1 71 ? 9.473 -2.881 -20.234 1.00 91.94 71 ASP A O 1
ATOM 533 N N . TYR A 1 72 ? 10.756 -1.274 -19.296 1.00 92.19 72 TYR A N 1
ATOM 534 C CA . TYR A 1 72 ? 9.680 -0.379 -18.865 1.00 92.19 72 TYR A CA 1
ATOM 535 C C . TYR A 1 72 ? 9.607 0.914 -19.682 1.00 92.19 72 TYR A C 1
ATOM 537 O O . TYR A 1 72 ? 8.539 1.515 -19.763 1.00 92.19 72 TYR A O 1
ATOM 545 N N . ALA A 1 73 ? 10.706 1.345 -20.309 1.00 91.00 73 ALA A N 1
ATOM 546 C CA . ALA A 1 73 ? 10.766 2.588 -21.076 1.00 91.00 73 ALA A CA 1
ATOM 547 C C . ALA A 1 73 ? 9.639 2.690 -22.123 1.00 91.00 73 ALA A C 1
ATOM 549 O O . ALA A 1 73 ? 9.483 1.815 -22.975 1.00 91.00 73 ALA A O 1
ATOM 550 N N . GLY A 1 74 ? 8.850 3.769 -22.053 1.00 90.00 74 GLY A N 1
ATOM 551 C CA . GLY A 1 74 ? 7.753 4.042 -22.985 1.00 90.00 74 GLY A CA 1
ATOM 552 C C . GLY A 1 74 ? 6.513 3.155 -22.823 1.00 90.00 74 GLY A C 1
ATOM 553 O O . GLY A 1 74 ? 5.579 3.295 -23.609 1.00 90.00 74 GLY A O 1
ATOM 554 N N . LYS A 1 75 ? 6.476 2.244 -21.841 1.00 92.12 75 LYS A N 1
ATOM 555 C CA . LYS A 1 75 ? 5.357 1.312 -21.648 1.00 92.12 75 LYS A CA 1
ATOM 556 C C . LYS A 1 75 ? 4.391 1.777 -20.567 1.00 92.12 75 LYS A C 1
ATOM 558 O O . LYS A 1 75 ? 4.778 2.426 -19.598 1.00 92.12 75 LYS A O 1
ATOM 563 N N . THR A 1 76 ? 3.146 1.336 -20.702 1.00 94.00 76 THR A N 1
ATOM 564 C CA . THR A 1 76 ? 2.137 1.395 -19.645 1.00 94.00 76 THR A CA 1
ATOM 565 C C . THR A 1 76 ? 1.718 -0.034 -19.322 1.00 94.00 76 THR A C 1
ATOM 567 O O . THR A 1 76 ? 1.256 -0.760 -20.201 1.00 94.00 76 THR A O 1
ATOM 570 N N . LEU A 1 77 ? 1.929 -0.456 -18.079 1.00 94.62 77 LEU A N 1
ATOM 571 C CA . LEU A 1 77 ? 1.651 -1.803 -17.589 1.00 94.62 77 LEU A CA 1
ATOM 572 C C . LEU A 1 77 ? 0.614 -1.733 -16.476 1.00 94.62 77 LEU A C 1
ATOM 574 O O . LEU A 1 77 ? 0.569 -0.765 -15.719 1.00 94.62 77 LEU A O 1
ATOM 578 N N . ASN A 1 78 ? -0.184 -2.781 -16.331 1.00 93.62 78 ASN A N 1
ATOM 579 C CA . ASN A 1 78 ? -1.113 -2.905 -15.222 1.00 93.62 78 ASN A CA 1
ATOM 580 C C . ASN A 1 78 ? -1.249 -4.353 -14.768 1.00 93.62 78 ASN A C 1
ATOM 582 O O . ASN A 1 78 ? -0.876 -5.291 -15.463 1.00 93.62 78 ASN A O 1
ATOM 586 N N . THR A 1 79 ? -1.809 -4.513 -13.580 1.00 93.44 79 THR A N 1
ATOM 587 C CA . THR A 1 79 ? -2.015 -5.812 -12.927 1.00 93.44 79 THR A CA 1
ATOM 588 C C . THR A 1 79 ? -3.191 -6.625 -13.489 1.00 93.44 79 THR A C 1
ATOM 590 O O . THR A 1 79 ? -3.321 -7.795 -13.134 1.00 93.44 79 THR A O 1
ATOM 593 N N . LYS A 1 80 ? -4.047 -6.062 -14.359 1.00 89.94 80 LYS A N 1
ATOM 594 C CA . LYS A 1 80 ? -5.181 -6.788 -14.969 1.00 89.94 80 LYS A CA 1
ATOM 595 C C . LYS A 1 80 ? -4.765 -7.661 -16.151 1.00 89.94 80 LYS A C 1
ATOM 597 O O . LYS A 1 80 ? -5.465 -8.626 -16.455 1.00 89.94 80 LYS A O 1
ATOM 602 N N . ALA A 1 81 ? -3.660 -7.339 -16.816 1.00 88.50 81 ALA A N 1
ATOM 603 C CA . ALA A 1 81 ? -3.182 -8.057 -17.990 1.00 88.50 81 ALA A CA 1
ATOM 604 C C . ALA A 1 81 ? -1.768 -8.610 -17.786 1.00 88.50 81 ALA A C 1
ATOM 606 O O . ALA A 1 81 ? -0.950 -8.042 -17.068 1.00 88.50 81 ALA A O 1
ATOM 607 N N . LYS A 1 82 ? -1.464 -9.723 -18.464 1.00 89.56 82 LYS A N 1
ATOM 608 C CA . LYS A 1 82 ? -0.084 -10.206 -18.578 1.00 89.56 82 LYS A CA 1
ATOM 609 C C . LYS A 1 82 ? 0.719 -9.217 -19.415 1.00 89.56 82 LYS A C 1
ATOM 611 O O . LYS A 1 82 ? 0.316 -8.872 -20.523 1.00 89.56 82 LYS A O 1
ATOM 616 N N . SER A 1 83 ? 1.843 -8.771 -18.874 1.00 91.00 83 SER A N 1
ATOM 617 C CA . SER A 1 83 ? 2.692 -7.740 -19.474 1.00 91.00 83 SER A CA 1
ATOM 618 C C . SER A 1 83 ? 3.787 -8.308 -20.376 1.00 91.00 83 SER A C 1
ATOM 620 O O . SER A 1 83 ? 4.293 -7.601 -21.246 1.00 91.00 83 SER A O 1
ATOM 622 N N . GLY A 1 84 ? 4.206 -9.559 -20.139 1.00 86.69 84 GLY A N 1
ATOM 623 C CA . GLY A 1 84 ? 5.396 -10.141 -20.771 1.00 86.69 84 GLY A CA 1
ATOM 624 C C . GLY A 1 84 ? 6.714 -9.475 -20.348 1.00 86.69 84 GLY A C 1
ATOM 625 O O . GLY A 1 84 ? 7.768 -9.820 -20.876 1.00 86.69 84 GLY A O 1
ATOM 626 N N . VAL A 1 85 ? 6.675 -8.530 -19.402 1.00 90.44 85 VAL A N 1
ATOM 627 C CA . VAL A 1 85 ? 7.858 -7.877 -18.840 1.00 90.44 85 VAL A CA 1
ATOM 628 C C . VAL A 1 85 ? 8.439 -8.752 -17.736 1.00 90.44 85 VAL A C 1
ATOM 630 O O . VAL A 1 85 ? 7.727 -9.197 -16.830 1.00 90.44 85 VAL A O 1
ATOM 633 N N . ALA A 1 86 ? 9.749 -8.994 -17.805 1.00 87.81 86 ALA A N 1
ATOM 634 C CA . ALA A 1 86 ? 10.449 -9.845 -16.858 1.00 87.81 86 ALA A CA 1
ATOM 635 C C . ALA A 1 86 ? 10.226 -9.363 -15.413 1.00 87.81 86 ALA A C 1
ATOM 637 O O . ALA A 1 86 ? 10.542 -8.234 -15.040 1.00 87.81 86 ALA A O 1
ATOM 638 N N . GLY A 1 87 ? 9.649 -10.238 -14.587 1.00 88.19 87 GLY A N 1
ATOM 639 C CA . GLY A 1 87 ? 9.403 -9.980 -13.169 1.00 88.19 87 GLY A CA 1
ATOM 640 C C . GLY A 1 87 ? 8.171 -9.127 -12.843 1.00 88.19 87 GLY A C 1
ATOM 641 O O . GLY A 1 87 ? 7.723 -9.196 -11.701 1.00 88.19 87 GLY A O 1
ATOM 642 N N . PHE A 1 88 ? 7.574 -8.404 -13.799 1.00 94.56 88 PHE A N 1
ATOM 643 C CA . PHE A 1 88 ? 6.369 -7.605 -13.535 1.00 94.56 88 PHE A CA 1
ATOM 644 C C . PHE A 1 88 ? 5.160 -8.490 -13.225 1.00 94.56 88 PHE A C 1
ATOM 646 O O . PHE A 1 88 ? 4.476 -8.269 -12.234 1.00 94.56 88 PHE A O 1
ATOM 653 N N . ASP A 1 89 ? 4.928 -9.542 -14.015 1.00 93.81 89 ASP A N 1
ATOM 654 C CA . ASP A 1 89 ? 3.773 -10.427 -13.806 1.00 93.81 89 ASP A CA 1
ATOM 655 C C . ASP A 1 89 ? 3.856 -11.197 -12.476 1.00 93.81 89 ASP A C 1
ATOM 657 O O . ASP A 1 89 ? 2.831 -11.518 -11.875 1.00 93.81 89 ASP A O 1
ATOM 661 N N . HIS A 1 90 ? 5.074 -11.487 -12.007 1.00 94.00 90 HIS A N 1
ATOM 662 C CA . HIS A 1 90 ? 5.296 -12.093 -10.694 1.00 94.00 90 HIS A CA 1
ATOM 663 C C . HIS A 1 90 ? 5.061 -11.075 -9.575 1.00 94.00 90 HIS A C 1
ATOM 665 O O . HIS A 1 90 ? 4.364 -11.376 -8.612 1.00 94.00 90 HIS A O 1
ATOM 671 N N . TRP A 1 91 ? 5.593 -9.857 -9.715 1.00 95.12 91 TRP A N 1
ATOM 672 C CA . TRP A 1 91 ? 5.314 -8.757 -8.793 1.00 95.12 91 TRP A CA 1
ATOM 673 C C . TRP A 1 91 ? 3.806 -8.487 -8.674 1.00 95.12 91 TRP A C 1
ATOM 675 O O . TRP A 1 91 ? 3.281 -8.437 -7.565 1.00 95.12 91 TRP A O 1
ATOM 685 N N . ALA A 1 92 ? 3.091 -8.419 -9.799 1.00 95.12 92 ALA A N 1
ATOM 686 C CA . ALA A 1 92 ? 1.645 -8.230 -9.849 1.00 95.12 92 ALA A CA 1
ATOM 687 C C . ALA A 1 92 ? 0.890 -9.321 -9.070 1.00 95.12 92 ALA A C 1
ATOM 689 O O . ALA A 1 92 ? -0.036 -9.018 -8.317 1.00 95.12 92 ALA A O 1
ATOM 690 N N . ALA A 1 93 ? 1.313 -10.583 -9.207 1.00 93.94 93 ALA A N 1
ATOM 691 C CA . ALA A 1 93 ? 0.748 -11.697 -8.451 1.00 93.94 93 ALA A CA 1
ATOM 692 C C . ALA A 1 93 ? 1.037 -11.586 -6.944 1.00 93.94 93 ALA A C 1
ATOM 694 O O . ALA A 1 93 ? 0.136 -11.805 -6.136 1.00 93.94 93 ALA A O 1
ATOM 695 N N . SER A 1 94 ? 2.255 -11.195 -6.555 1.00 94.75 94 SER A N 1
ATOM 696 C CA . SER A 1 94 ? 2.605 -10.959 -5.149 1.00 94.75 94 SER A CA 1
ATOM 697 C C . SER A 1 94 ? 1.766 -9.838 -4.532 1.00 94.75 94 SER A C 1
ATOM 699 O O . SER A 1 94 ? 1.261 -9.991 -3.423 1.00 94.75 94 SER A O 1
ATOM 701 N N . VAL A 1 95 ? 1.568 -8.726 -5.247 1.00 94.69 95 VAL A N 1
ATOM 702 C CA . VAL A 1 95 ? 0.718 -7.615 -4.786 1.00 94.69 95 VAL A CA 1
ATOM 703 C C . VAL A 1 95 ? -0.723 -8.076 -4.587 1.00 94.69 95 VAL A C 1
ATOM 705 O O . VAL A 1 95 ? -1.310 -7.780 -3.549 1.00 94.69 95 VAL A O 1
ATOM 708 N N . ALA A 1 96 ? -1.266 -8.859 -5.522 1.00 93.62 96 ALA A N 1
ATOM 709 C CA . ALA A 1 96 ? -2.612 -9.421 -5.409 1.00 93.62 96 ALA A CA 1
ATOM 710 C C . ALA A 1 96 ? -2.776 -10.421 -4.252 1.00 93.62 96 ALA A C 1
ATOM 712 O O . ALA A 1 96 ? -3.888 -10.608 -3.766 1.00 93.62 96 ALA A O 1
ATOM 713 N N . ALA A 1 97 ? -1.691 -11.053 -3.799 1.00 93.81 97 ALA A N 1
ATOM 714 C CA . ALA A 1 97 ? -1.708 -11.926 -2.627 1.00 93.81 97 ALA A CA 1
ATOM 715 C C . ALA A 1 97 ? -1.627 -11.153 -1.296 1.00 93.81 97 ALA A C 1
ATOM 717 O O . ALA A 1 97 ? -2.099 -11.650 -0.276 1.00 93.81 97 ALA A O 1
ATOM 718 N N . MET A 1 98 ? -1.019 -9.962 -1.290 1.00 93.25 98 MET A N 1
ATOM 719 C CA . MET A 1 98 ? -0.774 -9.168 -0.076 1.00 93.25 98 MET A CA 1
ATOM 720 C C . MET A 1 98 ? -1.845 -8.108 0.197 1.00 93.25 98 MET A C 1
ATOM 722 O O . MET A 1 98 ? -2.128 -7.807 1.360 1.00 93.25 98 MET A O 1
ATOM 726 N N . LEU A 1 99 ? -2.403 -7.505 -0.856 1.00 92.19 99 LEU A N 1
ATOM 727 C CA . LEU A 1 99 ? -3.339 -6.391 -0.754 1.00 92.19 99 LEU A CA 1
ATOM 728 C C . LEU A 1 99 ? -4.753 -6.805 -1.173 1.00 92.19 99 LEU A C 1
ATOM 730 O O . LEU A 1 99 ? -4.922 -7.527 -2.158 1.00 92.19 99 LEU A O 1
ATOM 734 N N . PRO A 1 100 ? -5.787 -6.320 -0.464 1.00 91.00 100 PRO A N 1
ATOM 735 C CA . PRO A 1 100 ? -7.165 -6.520 -0.882 1.00 91.00 100 PRO A CA 1
ATOM 736 C C . PRO A 1 100 ? -7.429 -5.802 -2.211 1.00 91.00 100 PRO A C 1
ATOM 738 O O . PRO A 1 100 ? -7.064 -4.637 -2.390 1.00 91.00 100 PRO A O 1
ATOM 741 N N . ALA A 1 101 ? -8.083 -6.505 -3.139 1.00 86.75 101 ALA A N 1
ATOM 742 C CA . ALA A 1 101 ? -8.465 -5.949 -4.432 1.00 86.75 101 ALA A CA 1
ATOM 743 C C . ALA A 1 101 ? -9.329 -4.686 -4.252 1.00 86.75 101 ALA A C 1
ATOM 745 O O . ALA A 1 101 ? -10.244 -4.702 -3.426 1.00 86.75 101 ALA A O 1
ATOM 746 N N . PRO A 1 102 ? -9.070 -3.606 -5.008 1.00 83.69 102 PRO A N 1
ATOM 747 C CA . PRO A 1 102 ? -9.868 -2.396 -4.922 1.00 83.69 102 PRO A CA 1
ATOM 748 C C . PRO A 1 102 ? -11.263 -2.633 -5.513 1.00 83.69 102 PRO A C 1
ATOM 750 O O . PRO A 1 102 ? -11.431 -3.395 -6.469 1.00 83.69 102 PRO A O 1
ATOM 753 N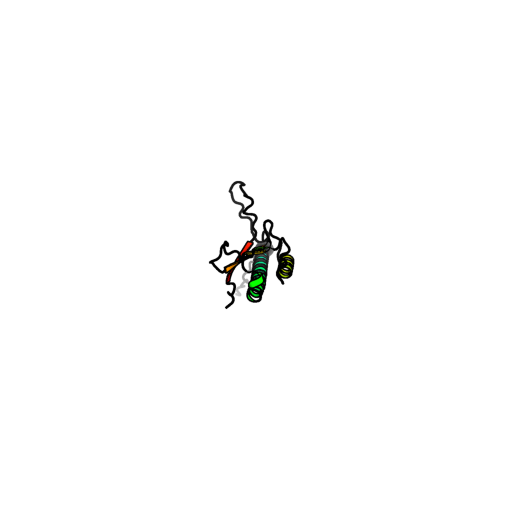 N . ASN A 1 103 ? -12.261 -1.927 -4.981 1.00 71.94 103 ASN A N 1
ATOM 754 C CA . ASN A 1 103 ? -13.653 -2.018 -5.445 1.00 71.94 103 ASN A CA 1
ATOM 755 C C . ASN A 1 103 ? -13.833 -1.516 -6.889 1.00 71.94 103 ASN A C 1
ATOM 757 O O . ASN A 1 103 ? -14.753 -1.935 -7.590 1.00 71.94 103 ASN A O 1
ATOM 761 N N . ALA A 1 104 ? -12.942 -0.634 -7.345 1.00 69.81 104 ALA A N 1
ATOM 762 C CA . ALA A 1 104 ? -12.854 -0.166 -8.720 1.00 69.81 104 ALA A CA 1
ATOM 763 C C . ALA A 1 104 ? -11.383 0.031 -9.117 1.00 69.81 104 ALA A C 1
ATOM 765 O O . ALA A 1 104 ? -10.546 0.389 -8.292 1.00 69.81 104 ALA A O 1
ATOM 766 N N . GLY A 1 105 ? -11.066 -0.181 -10.396 1.00 76.75 105 GLY A N 1
ATOM 767 C CA . GLY A 1 105 ? -9.712 0.013 -10.920 1.00 76.75 105 GLY A CA 1
ATOM 768 C C . GLY A 1 105 ? -8.808 -1.220 -10.825 1.00 76.75 105 GLY A C 1
ATOM 769 O O . GLY A 1 105 ? -9.260 -2.363 -10.948 1.00 76.75 105 GLY A O 1
ATOM 770 N N . GLU A 1 106 ? -7.507 -0.969 -10.721 1.00 87.62 106 GLU A N 1
ATOM 771 C CA . GLU A 1 106 ? -6.415 -1.945 -10.805 1.00 87.62 106 GLU A CA 1
ATOM 772 C C . GLU A 1 106 ? -5.599 -1.917 -9.517 1.00 87.62 106 GLU A C 1
ATOM 774 O O . GLU A 1 106 ? -5.400 -0.849 -8.950 1.00 87.62 106 GLU A O 1
ATOM 779 N N . LEU A 1 107 ? -5.093 -3.074 -9.077 1.00 91.31 107 LEU A N 1
ATOM 780 C CA . LEU A 1 107 ? -4.246 -3.165 -7.880 1.00 91.31 107 LEU A CA 1
ATOM 781 C C . LEU A 1 107 ? -2.928 -2.406 -8.044 1.00 91.31 107 LEU A C 1
ATOM 783 O O . LEU A 1 107 ? -2.381 -1.871 -7.086 1.00 91.31 107 LEU A O 1
ATOM 787 N N . GLY A 1 108 ? -2.416 -2.368 -9.269 1.00 92.56 108 GLY A N 1
ATOM 788 C CA . GLY A 1 108 ? -1.223 -1.620 -9.611 1.00 92.56 108 GLY A CA 1
ATOM 789 C C . GLY A 1 108 ? -1.137 -1.290 -11.095 1.00 92.56 108 GLY A C 1
ATOM 790 O O . GLY A 1 108 ? -1.592 -2.070 -11.943 1.00 92.56 108 GLY A O 1
ATOM 791 N N . LYS A 1 109 ? -0.533 -0.137 -11.380 1.00 92.56 109 LYS A N 1
ATOM 792 C CA . LYS A 1 109 ? -0.255 0.410 -12.709 1.00 92.56 109 LYS A CA 1
ATOM 793 C C . LYS A 1 109 ? 1.147 1.026 -12.719 1.00 92.56 109 LYS A C 1
ATOM 795 O O . LYS A 1 109 ? 1.559 1.671 -11.759 1.00 92.56 109 LYS A O 1
ATOM 800 N N . VAL A 1 110 ? 1.858 0.853 -13.826 1.00 94.00 110 VAL A N 1
ATOM 801 C CA . VAL A 1 110 ? 3.096 1.569 -14.146 1.00 94.00 110 VAL A CA 1
ATOM 802 C C . VAL A 1 110 ? 2.884 2.324 -15.441 1.00 94.00 110 VAL A C 1
ATOM 804 O O . VAL A 1 110 ? 2.416 1.746 -16.417 1.00 94.00 110 VAL A O 1
ATOM 807 N N . ASP A 1 111 ? 3.239 3.599 -15.469 1.00 93.31 111 ASP A N 1
ATOM 808 C CA . ASP A 1 111 ? 3.145 4.435 -16.656 1.00 93.31 111 ASP A CA 1
ATOM 809 C C . ASP A 1 111 ? 4.476 5.133 -16.916 1.00 93.31 111 ASP A C 1
ATOM 811 O O . ASP A 1 111 ? 4.849 6.066 -16.211 1.00 93.31 111 ASP A O 1
ATOM 815 N N . CYS A 1 112 ? 5.201 4.675 -17.928 1.00 92.69 112 CYS A N 1
ATOM 816 C CA . CYS A 1 112 ? 6.467 5.242 -18.383 1.00 92.69 112 CYS A CA 1
ATOM 817 C C . CYS A 1 112 ? 6.332 5.892 -19.769 1.00 92.69 112 CYS A C 1
ATOM 819 O O . CYS A 1 112 ? 7.336 6.078 -20.459 1.00 92.69 112 CYS A O 1
ATOM 821 N N . SER A 1 113 ? 5.106 6.207 -20.203 1.00 89.38 113 SER A N 1
ATOM 822 C CA . SER A 1 113 ? 4.821 6.773 -21.529 1.00 89.38 113 SER A CA 1
ATOM 823 C C . SER A 1 113 ? 5.281 8.228 -21.695 1.00 89.38 113 SER A C 1
ATOM 825 O O . SER A 1 113 ? 5.401 8.709 -22.817 1.00 89.38 113 SER A O 1
ATOM 827 N N . GLY A 1 114 ? 5.538 8.935 -20.588 1.00 82.69 114 GLY A N 1
ATOM 828 C CA . GLY A 1 114 ? 5.857 10.367 -20.578 1.00 82.69 114 GLY A CA 1
ATOM 829 C C . GLY A 1 114 ? 4.631 11.289 -20.606 1.00 82.69 114 GLY A C 1
ATOM 830 O O . GLY A 1 114 ? 4.799 12.495 -20.459 1.00 82.69 114 GLY A O 1
ATOM 831 N N . ASN A 1 115 ? 3.419 10.731 -20.723 1.00 82.19 115 ASN A N 1
ATOM 832 C CA . ASN A 1 115 ? 2.136 11.436 -20.611 1.00 82.19 115 ASN A CA 1
ATOM 833 C C . ASN A 1 115 ? 1.406 11.047 -19.309 1.00 82.19 115 ASN A C 1
ATOM 835 O O . ASN A 1 115 ? 0.218 10.727 -19.320 1.00 82.19 115 ASN A O 1
ATOM 839 N N . ASN A 1 116 ? 2.138 11.008 -18.197 1.00 85.31 116 ASN A N 1
ATOM 840 C CA . ASN A 1 116 ? 1.649 10.590 -16.881 1.00 85.31 116 ASN A CA 1
ATOM 841 C C . ASN A 1 116 ? 1.582 11.783 -15.905 1.00 85.31 116 ASN A C 1
ATOM 843 O O . ASN A 1 116 ? 1.913 12.913 -16.266 1.00 85.31 116 ASN A O 1
ATOM 847 N N . GLY A 1 117 ? 1.167 11.549 -14.656 1.00 82.75 117 GLY A N 1
ATOM 848 C CA . GLY A 1 117 ? 1.136 12.581 -13.610 1.00 82.75 117 GLY A CA 1
ATOM 849 C C . GLY A 1 117 ? 2.513 13.014 -13.080 1.00 82.75 117 GLY A C 1
ATOM 850 O O . GLY A 1 117 ? 2.576 13.759 -12.103 1.00 82.75 117 GLY A O 1
ATOM 851 N N . CYS A 1 118 ? 3.616 12.548 -13.674 1.00 87.88 118 CYS A N 1
ATOM 852 C CA . CYS A 1 118 ? 4.981 12.778 -13.204 1.00 87.88 118 CYS A CA 1
ATOM 853 C C . CYS A 1 118 ? 5.771 13.731 -14.125 1.00 87.88 118 CYS A C 1
ATOM 855 O O . CYS A 1 118 ? 5.411 13.927 -15.285 1.00 87.88 118 CYS A O 1
ATOM 857 N N . PRO A 1 119 ? 6.884 14.328 -13.646 1.00 88.50 119 PRO A N 1
ATOM 858 C CA . PRO A 1 119 ? 7.761 15.131 -14.495 1.00 88.50 119 PRO A CA 1
ATOM 859 C C . PRO A 1 119 ? 8.328 14.323 -15.668 1.00 88.50 119 PRO A C 1
ATOM 861 O O . PRO A 1 119 ? 8.548 13.116 -15.558 1.00 88.50 119 PRO A O 1
ATOM 864 N N . VAL A 1 120 ? 8.659 15.005 -16.767 1.00 84.50 120 VAL A N 1
ATOM 865 C CA . VAL A 1 120 ? 9.243 14.369 -17.959 1.00 84.50 120 VAL A CA 1
ATOM 866 C C . VAL A 1 120 ? 10.440 13.473 -17.605 1.00 84.50 120 VAL A C 1
ATOM 868 O O . VAL A 1 120 ? 11.264 13.800 -16.744 1.00 84.50 120 VAL A O 1
ATOM 871 N N . GLY A 1 121 ? 10.518 12.303 -18.243 1.00 82.94 121 GLY A N 1
ATOM 872 C CA . GLY A 1 121 ? 11.557 11.302 -17.971 1.00 82.94 121 GLY A CA 1
ATOM 873 C C . GLY A 1 121 ? 11.359 10.474 -16.692 1.00 82.94 121 GLY A C 1
ATOM 874 O O . GLY A 1 121 ? 12.272 9.741 -16.305 1.00 82.94 121 GLY A O 1
ATOM 875 N N . HIS A 1 122 ? 10.197 10.570 -16.036 1.00 90.06 122 HIS A N 1
ATOM 876 C CA . HIS A 1 122 ? 9.833 9.733 -14.892 1.00 90.06 122 HIS A CA 1
ATOM 877 C C . HIS A 1 122 ? 8.707 8.759 -15.246 1.00 90.06 122 HIS A C 1
ATOM 879 O O . HIS A 1 122 ? 7.810 9.070 -16.031 1.00 90.06 122 HIS A O 1
ATOM 885 N N . CYS A 1 123 ? 8.742 7.588 -14.618 1.00 92.25 123 CYS A N 1
ATOM 886 C CA . CYS A 1 123 ? 7.615 6.676 -14.559 1.00 92.25 123 CYS A CA 1
ATOM 887 C C . CYS A 1 123 ? 6.744 6.986 -13.352 1.00 92.25 123 CYS A C 1
ATOM 889 O O . CYS A 1 123 ? 7.246 7.296 -12.269 1.00 92.25 123 CYS A O 1
ATOM 891 N N . GLU A 1 124 ? 5.449 6.814 -13.538 1.00 92.50 124 GLU A N 1
ATOM 892 C CA . GLU A 1 124 ? 4.444 6.839 -12.493 1.00 92.50 124 GLU A CA 1
ATOM 893 C C . GLU A 1 124 ? 4.155 5.400 -12.063 1.00 92.50 124 GLU A C 1
ATOM 895 O O . GLU A 1 124 ? 3.804 4.562 -12.893 1.00 92.50 124 GLU A O 1
ATOM 900 N N . VAL A 1 125 ? 4.319 5.100 -10.777 1.00 93.12 125 VAL A N 1
ATOM 901 C CA . VAL A 1 125 ? 3.884 3.833 -10.182 1.00 93.12 125 VAL A CA 1
ATOM 902 C C . VAL A 1 125 ? 2.704 4.121 -9.281 1.00 93.12 125 VAL A C 1
ATOM 904 O O . VAL A 1 125 ? 2.787 4.963 -8.385 1.00 93.12 125 VAL A O 1
ATOM 907 N N . ILE A 1 126 ? 1.622 3.400 -9.522 1.00 91.56 126 ILE A N 1
ATOM 908 C CA . ILE A 1 126 ? 0.372 3.497 -8.792 1.00 91.56 126 ILE A CA 1
ATOM 909 C C . ILE A 1 126 ? 0.069 2.128 -8.198 1.00 91.56 126 ILE A C 1
ATOM 911 O O . ILE A 1 126 ? 0.113 1.131 -8.916 1.00 91.56 126 ILE A O 1
ATOM 915 N N . ILE A 1 127 ? -0.258 2.082 -6.910 1.00 92.75 127 ILE A N 1
ATOM 916 C CA . ILE A 1 127 ? -0.813 0.902 -6.239 1.00 92.75 127 ILE A CA 1
ATOM 917 C C . ILE A 1 127 ? -2.095 1.325 -5.541 1.00 92.75 127 ILE A C 1
ATOM 919 O O . ILE A 1 127 ? -2.083 2.302 -4.793 1.00 92.75 127 ILE A O 1
ATOM 923 N N . SER A 1 128 ? -3.170 0.578 -5.760 1.00 90.75 128 SER A N 1
ATOM 924 C CA . SER A 1 128 ? -4.491 0.892 -5.224 1.00 90.75 128 SER A CA 1
ATOM 925 C C . SER A 1 128 ? -5.084 -0.322 -4.520 1.00 90.75 128 SER A C 1
ATOM 927 O O . SER A 1 128 ? -5.033 -1.428 -5.051 1.00 90.75 128 SER A O 1
ATOM 929 N N . TRP A 1 129 ? -5.654 -0.136 -3.331 1.00 90.56 129 TRP A N 1
ATOM 930 C CA . TRP A 1 129 ? -6.266 -1.217 -2.550 1.00 90.56 129 TRP A CA 1
ATOM 931 C C . TRP A 1 129 ? -7.553 -0.758 -1.863 1.00 90.56 129 TRP A C 1
ATOM 933 O O . TRP A 1 129 ? -7.782 0.439 -1.679 1.00 90.56 129 TRP A O 1
ATOM 943 N N . ASP A 1 130 ? -8.395 -1.720 -1.488 1.00 86.75 130 ASP A N 1
ATOM 944 C CA . ASP A 1 130 ? -9.589 -1.462 -0.679 1.00 86.75 130 ASP A CA 1
ATOM 945 C C . ASP A 1 130 ? -9.235 -1.356 0.814 1.00 86.75 130 ASP A C 1
ATOM 947 O O . ASP A 1 130 ? -8.677 -2.285 1.399 1.00 86.75 130 ASP A O 1
ATOM 951 N N . ASP A 1 131 ? -9.589 -0.235 1.443 1.00 79.81 131 ASP A N 1
ATOM 952 C CA . ASP A 1 131 ? -9.511 -0.047 2.900 1.00 79.81 131 ASP A CA 1
ATOM 953 C C . ASP A 1 131 ? -10.847 0.446 3.479 1.00 79.81 131 ASP A C 1
ATOM 955 O O . ASP A 1 131 ? -10.899 1.136 4.496 1.00 79.81 131 ASP A O 1
ATOM 959 N N . SER A 1 132 ? -11.965 0.055 2.856 1.00 70.06 132 SER A N 1
ATOM 960 C CA . SER A 1 132 ? -13.320 0.430 3.298 1.00 70.06 132 SER A CA 1
ATOM 961 C C . SER A 1 132 ? -13.635 -0.008 4.740 1.00 70.06 132 SER A C 1
ATOM 963 O O . SER A 1 132 ? -14.592 0.458 5.350 1.00 70.06 132 SER A O 1
ATOM 965 N N . ARG A 1 133 ? -12.827 -0.908 5.322 1.00 63.56 133 ARG A N 1
ATOM 966 C CA . ARG A 1 133 ? -12.922 -1.333 6.730 1.00 63.56 133 ARG A CA 1
ATOM 967 C C . ARG A 1 133 ? -12.301 -0.337 7.723 1.00 63.56 133 ARG A C 1
ATOM 969 O O . ARG A 1 133 ? -12.595 -0.432 8.918 1.00 63.56 133 ARG A O 1
ATOM 976 N N . GLY A 1 134 ? -11.438 0.567 7.258 1.00 59.09 134 GLY A N 1
ATOM 977 C CA . GLY A 1 134 ? -10.773 1.602 8.053 1.00 59.09 134 GLY A CA 1
ATOM 978 C C . GLY A 1 134 ? -11.544 2.923 8.133 1.00 59.09 134 GLY A C 1
ATOM 979 O O . GLY A 1 134 ? -11.350 3.677 9.088 1.00 59.09 134 GLY A O 1
ATOM 980 N N . GLU A 1 135 ? -12.450 3.193 7.190 1.00 56.38 135 GLU A N 1
ATOM 981 C CA . GLU A 1 135 ? -13.252 4.416 7.185 1.00 56.38 135 GLU A CA 1
ATOM 982 C C . GLU A 1 135 ? -14.508 4.280 8.058 1.00 56.38 135 GLU A C 1
ATOM 984 O O . GLU A 1 135 ? -15.409 3.476 7.821 1.00 56.38 135 GLU A O 1
ATOM 989 N N . ILE A 1 136 ? -14.591 5.112 9.096 1.00 48.34 136 ILE A N 1
ATOM 990 C CA . ILE A 1 136 ? -15.864 5.448 9.734 1.00 48.34 136 ILE A CA 1
ATOM 991 C C . ILE A 1 136 ? -16.619 6.360 8.767 1.00 48.34 136 ILE A C 1
ATOM 993 O O . ILE A 1 136 ? -16.299 7.541 8.663 1.00 48.34 136 ILE A O 1
ATOM 997 N N . TYR A 1 137 ? -17.593 5.797 8.051 1.00 44.34 137 TYR A N 1
ATOM 998 C CA . TYR A 1 137 ? -18.541 6.519 7.203 1.00 44.34 137 TYR A CA 1
ATOM 999 C C . TYR A 1 137 ? -18.975 7.846 7.852 1.00 44.34 137 TYR A C 1
ATOM 1001 O O . TYR A 1 137 ? -19.662 7.860 8.876 1.00 44.34 137 TYR A O 1
ATOM 1009 N N . GLN A 1 138 ? -18.580 8.973 7.253 1.00 42.19 138 GLN A N 1
ATOM 1010 C CA . GLN A 1 138 ? -19.110 10.295 7.585 1.00 42.19 138 GLN A CA 1
ATOM 1011 C C . GLN A 1 138 ? -20.486 10.442 6.920 1.00 42.19 138 GLN A C 1
ATOM 1013 O O . GLN A 1 138 ? -20.651 11.089 5.888 1.00 42.19 138 GLN A O 1
ATOM 1018 N N . GLU A 1 139 ? -21.494 9.792 7.499 1.00 46.28 139 GLU A N 1
ATOM 1019 C CA . GLU A 1 139 ? -22.889 10.041 7.151 1.00 46.28 139 GLU A CA 1
ATOM 1020 C C . GLU A 1 139 ? -23.397 11.283 7.896 1.00 46.28 139 GLU A C 1
ATOM 1022 O O . GLU A 1 139 ? -23.921 11.206 9.012 1.00 46.28 139 GLU A O 1
ATOM 1027 N N . ARG A 1 140 ? -23.279 12.456 7.263 1.00 44.50 140 ARG A N 1
ATOM 1028 C CA . ARG A 1 140 ? -24.185 13.581 7.534 1.00 44.50 140 ARG A CA 1
ATOM 1029 C C . ARG A 1 140 ? -24.371 14.480 6.306 1.00 44.50 140 ARG A C 1
ATOM 1031 O O . ARG A 1 140 ? -23.803 15.558 6.219 1.00 44.50 140 ARG A O 1
ATOM 1038 N N . GLY A 1 141 ? -25.248 14.036 5.402 1.00 42.94 141 GLY A N 1
ATOM 1039 C CA . GLY A 1 141 ? -26.049 14.910 4.537 1.00 42.94 141 GLY A CA 1
ATOM 1040 C C . GLY A 1 141 ? -25.381 15.493 3.286 1.00 42.94 141 GLY A C 1
ATOM 1041 O O . GLY A 1 141 ? -25.051 16.672 3.261 1.00 42.94 141 GLY A O 1
ATOM 1042 N N . ALA A 1 142 ? -25.340 14.719 2.200 1.00 36.78 142 ALA A N 1
ATOM 1043 C CA . ALA A 1 142 ? -25.403 15.238 0.829 1.00 36.78 142 ALA A CA 1
ATOM 1044 C C . ALA A 1 142 ? -26.063 14.187 -0.090 1.00 36.78 142 ALA A C 1
ATOM 1046 O O . ALA A 1 142 ? -25.856 12.991 0.126 1.00 36.78 142 ALA A O 1
ATOM 1047 N N . PRO A 1 143 ? -26.901 14.587 -1.068 1.00 37.56 143 PRO A N 1
ATOM 1048 C CA . PRO A 1 143 ? -27.664 13.652 -1.883 1.00 37.56 143 PRO A CA 1
ATOM 1049 C C . PRO A 1 143 ? -26.768 12.858 -2.839 1.00 37.56 143 PRO A C 1
ATOM 1051 O O . PRO A 1 143 ? -25.822 13.374 -3.427 1.00 37.56 143 PRO A O 1
ATOM 1054 N N . MET A 1 144 ? -27.150 11.592 -2.985 1.00 43.50 144 MET A N 1
ATOM 1055 C CA . MET A 1 144 ? -26.646 10.536 -3.861 1.00 43.50 144 MET A CA 1
ATOM 1056 C C . MET A 1 144 ? -26.321 11.009 -5.289 1.00 43.50 144 MET A C 1
ATOM 1058 O O . MET A 1 144 ? -27.118 10.868 -6.213 1.00 43.50 144 MET A O 1
ATOM 1062 N N . ALA A 1 145 ? -25.103 11.497 -5.480 1.00 34.75 145 ALA A N 1
ATOM 1063 C CA . ALA A 1 145 ? -24.376 11.399 -6.733 1.00 34.75 145 ALA A CA 1
ATOM 1064 C C . ALA A 1 145 ? -23.003 10.808 -6.410 1.00 34.75 145 ALA A C 1
ATOM 1066 O O . ALA A 1 145 ? -21.973 11.455 -6.575 1.00 34.75 145 ALA A O 1
ATOM 1067 N N . VAL A 1 146 ? -23.000 9.557 -5.934 1.00 40.59 146 VAL A N 1
ATOM 1068 C CA . VAL A 1 146 ? -21.821 8.694 -6.048 1.00 40.59 146 VAL A CA 1
ATOM 1069 C C . VAL A 1 146 ? -21.625 8.478 -7.544 1.00 40.59 146 VAL A C 1
ATOM 1071 O O . VAL A 1 146 ? -22.117 7.521 -8.140 1.00 40.59 146 VAL A O 1
ATOM 1074 N N . THR A 1 147 ? -20.986 9.442 -8.201 1.00 32.75 147 THR A N 1
ATOM 1075 C CA . THR A 1 147 ? -20.409 9.180 -9.509 1.00 32.75 147 THR A CA 1
ATOM 1076 C C . THR A 1 147 ? -19.359 8.101 -9.279 1.00 32.75 147 THR A C 1
ATOM 1078 O O . THR A 1 147 ? -18.653 8.125 -8.273 1.00 32.75 147 THR A O 1
ATOM 1081 N N . ALA A 1 148 ? -19.283 7.120 -10.173 1.00 35.12 148 ALA A N 1
ATOM 1082 C CA . ALA A 1 148 ? -18.463 5.912 -10.051 1.00 35.12 148 ALA A CA 1
ATOM 1083 C C . ALA A 1 148 ? -16.931 6.145 -9.930 1.00 35.12 148 ALA A C 1
ATOM 1085 O O . ALA A 1 148 ? -16.149 5.223 -10.137 1.00 35.12 148 ALA A O 1
ATOM 1086 N N . ARG A 1 149 ? -16.496 7.376 -9.635 1.00 38.22 149 ARG A N 1
ATOM 1087 C CA . ARG A 1 149 ? -15.116 7.796 -9.391 1.00 38.22 149 ARG A CA 1
ATOM 1088 C C . ARG A 1 149 ? -14.699 7.722 -7.915 1.00 38.22 149 ARG A C 1
ATOM 1090 O O . ARG A 1 149 ? -13.503 7.645 -7.676 1.00 38.22 149 ARG A O 1
ATOM 1097 N N . ASP A 1 150 ? -15.646 7.645 -6.972 1.00 36.12 150 ASP A N 1
ATOM 1098 C CA . ASP A 1 150 ? -15.366 7.714 -5.523 1.00 36.12 150 ASP A CA 1
ATOM 1099 C C . ASP A 1 150 ? -15.650 6.402 -4.761 1.00 36.12 150 ASP A C 1
ATOM 1101 O O . ASP A 1 150 ? -15.998 6.407 -3.582 1.00 36.12 150 ASP A O 1
ATOM 1105 N N . ALA A 1 151 ? -15.496 5.244 -5.409 1.00 42.94 151 ALA A N 1
ATOM 1106 C CA . ALA A 1 151 ? -15.316 3.999 -4.663 1.00 42.94 151 ALA A CA 1
ATOM 1107 C C . ALA A 1 151 ? -13.876 3.997 -4.126 1.00 42.94 151 ALA A C 1
ATOM 1109 O O . ALA A 1 151 ? -12.943 3.826 -4.905 1.00 42.94 151 ALA A O 1
ATOM 1110 N N . VAL A 1 152 ? -13.716 4.258 -2.825 1.00 51.94 152 VAL A N 1
ATOM 1111 C CA . VAL A 1 152 ? -12.457 4.521 -2.104 1.00 51.94 152 VAL A CA 1
ATOM 1112 C C . VAL A 1 152 ? -11.420 3.411 -2.311 1.00 51.94 152 VAL A C 1
ATOM 1114 O O . VAL A 1 152 ? -11.274 2.488 -1.514 1.00 51.94 152 VAL A O 1
ATOM 1117 N N . ALA A 1 153 ? -10.677 3.495 -3.408 1.00 56.41 153 ALA A N 1
ATOM 1118 C CA . ALA A 1 153 ? -9.400 2.831 -3.544 1.00 56.41 153 ALA A CA 1
ATOM 1119 C C . ALA A 1 153 ? -8.358 3.790 -2.965 1.00 56.41 153 ALA A C 1
ATOM 1121 O O . ALA A 1 153 ? -8.122 4.865 -3.523 1.00 56.41 153 ALA A O 1
ATOM 1122 N N . LEU A 1 154 ? -7.747 3.435 -1.833 1.00 64.31 154 LEU A N 1
ATOM 1123 C CA . LEU A 1 154 ? -6.592 4.190 -1.359 1.00 64.31 154 LEU A CA 1
ATOM 1124 C C . LEU A 1 154 ? -5.474 3.980 -2.369 1.00 64.31 154 LEU A C 1
ATOM 1126 O O . LEU A 1 154 ? -5.091 2.845 -2.642 1.00 64.31 154 LEU A O 1
ATOM 1130 N N . GLN A 1 155 ? -4.979 5.080 -2.928 1.00 71.50 155 GLN A N 1
ATOM 1131 C CA . GLN A 1 155 ? -3.934 5.054 -3.933 1.00 71.50 155 GLN A CA 1
ATOM 1132 C C . GLN A 1 155 ? -2.616 5.548 -3.341 1.00 71.50 155 GLN A C 1
ATOM 1134 O O . GLN A 1 155 ? -2.527 6.629 -2.754 1.00 71.50 155 GLN A O 1
ATOM 1139 N N . PHE A 1 156 ? 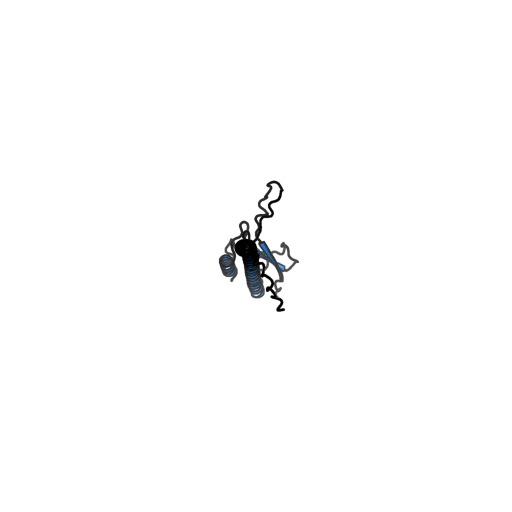-1.567 4.760 -3.530 1.00 77.56 156 PHE A N 1
ATOM 1140 C CA . PHE A 1 156 ? -0.190 5.197 -3.391 1.00 77.56 156 PHE A CA 1
ATOM 1141 C C . PHE A 1 156 ? 0.359 5.515 -4.779 1.00 77.56 156 PHE A C 1
ATOM 1143 O O . PHE A 1 156 ? 0.296 4.674 -5.673 1.00 77.56 156 PHE A O 1
ATOM 1150 N N . GLN A 1 157 ? 0.897 6.721 -4.950 1.00 83.50 157 GLN A N 1
ATOM 1151 C CA . GLN A 1 157 ? 1.519 7.164 -6.192 1.00 83.50 157 GLN A CA 1
ATOM 1152 C C . GLN A 1 157 ? 2.949 7.618 -5.923 1.00 83.50 157 GLN A C 1
ATOM 1154 O O . GLN A 1 157 ? 3.203 8.389 -4.997 1.00 83.50 157 GLN A O 1
ATOM 1159 N N . VAL A 1 158 ? 3.879 7.169 -6.761 1.00 89.69 158 VAL A N 1
ATOM 1160 C CA . VAL A 1 158 ? 5.283 7.572 -6.698 1.00 89.69 158 VAL A CA 1
ATOM 1161 C C . VAL A 1 158 ? 5.840 7.794 -8.099 1.00 89.69 158 VAL A C 1
ATOM 1163 O O . VAL A 1 158 ? 5.622 6.998 -9.012 1.00 89.69 158 VAL A O 1
ATOM 1166 N N . CYS A 1 159 ? 6.578 8.890 -8.256 1.00 90.62 159 CYS A N 1
ATOM 1167 C CA . CYS A 1 159 ? 7.326 9.187 -9.469 1.00 90.62 159 CYS A CA 1
ATOM 1168 C C . CYS A 1 159 ? 8.765 8.703 -9.305 1.00 90.62 159 CYS A C 1
ATOM 1170 O O . CYS A 1 159 ? 9.446 9.081 -8.352 1.00 90.62 159 CYS A O 1
ATOM 1172 N N . THR A 1 160 ? 9.253 7.897 -10.243 1.00 90.75 160 THR A N 1
ATOM 1173 C CA . THR A 1 160 ? 10.642 7.425 -10.250 1.00 90.75 160 THR A CA 1
ATOM 1174 C C . THR A 1 160 ? 11.309 7.731 -11.578 1.00 90.75 160 THR A C 1
ATOM 1176 O O . THR A 1 160 ? 10.709 7.589 -12.640 1.00 90.75 160 THR A O 1
ATOM 1179 N N . ARG A 1 161 ? 12.565 8.167 -11.535 1.00 88.94 161 ARG A N 1
ATOM 1180 C CA . ARG A 1 161 ? 13.338 8.435 -12.745 1.00 88.94 161 ARG A CA 1
ATOM 1181 C C . ARG A 1 161 ? 13.912 7.129 -13.282 1.00 88.94 161 ARG A C 1
ATOM 1183 O O . ARG A 1 161 ? 14.599 6.419 -12.546 1.00 88.94 161 ARG A O 1
ATOM 1190 N N . LEU A 1 162 ? 13.678 6.841 -14.560 1.00 83.31 162 LEU A N 1
ATOM 1191 C CA . LEU A 1 162 ? 14.397 5.768 -15.244 1.00 83.31 1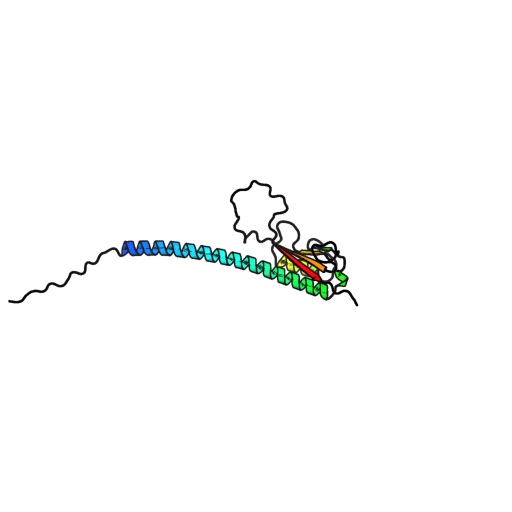62 LEU A CA 1
ATOM 1192 C C . LEU A 1 162 ? 15.823 6.245 -15.558 1.00 83.31 162 LEU A C 1
ATOM 1194 O O . LEU A 1 162 ? 15.985 7.348 -16.092 1.00 83.31 162 LEU A O 1
ATOM 1198 N N . PRO A 1 163 ? 16.864 5.451 -15.259 1.00 76.50 163 PRO A N 1
ATOM 1199 C CA . PRO A 1 163 ? 18.200 5.759 -15.740 1.00 76.50 163 PRO A CA 1
ATOM 1200 C C . PRO A 1 163 ? 18.201 5.720 -17.273 1.00 76.50 163 PRO A C 1
ATOM 1202 O O . PRO A 1 163 ? 17.883 4.704 -17.893 1.00 76.50 163 PRO A O 1
ATOM 1205 N N . THR A 1 164 ? 18.544 6.846 -17.891 1.00 68.62 164 THR A N 1
ATOM 1206 C CA . THR A 1 164 ? 18.850 6.910 -19.320 1.00 68.62 164 THR A CA 1
ATOM 1207 C C . THR A 1 164 ? 20.159 6.162 -19.543 1.00 68.62 164 THR A C 1
ATOM 1209 O O . THR A 1 164 ? 21.126 6.430 -18.829 1.00 68.62 164 THR A O 1
ATOM 1212 N N . ARG A 1 165 ? 20.206 5.216 -20.492 1.00 59.19 165 ARG A N 1
ATOM 1213 C CA . ARG A 1 165 ? 21.485 4.599 -20.878 1.00 59.19 165 ARG A CA 1
ATOM 1214 C C . ARG A 1 165 ? 22.471 5.707 -21.278 1.00 59.19 165 ARG A C 1
ATOM 1216 O O . ARG A 1 165 ? 22.073 6.626 -21.993 1.00 59.19 165 ARG A O 1
ATOM 1223 N N . LEU A 1 166 ? 23.702 5.614 -20.773 1.00 45.84 166 LEU A N 1
ATOM 1224 C CA . LEU A 1 166 ? 24.861 6.333 -21.308 1.00 45.84 166 LEU A CA 1
ATOM 1225 C C . LEU A 1 166 ? 25.228 5.758 -22.679 1.00 45.84 166 LEU A C 1
ATOM 1227 O O . LEU A 1 166 ? 25.063 4.524 -22.845 1.00 45.84 166 LEU A O 1
#